Protein AF-A0A1A8MNE0-F1 (afdb_monomer_lite)

Radius of gyration: 27.0 Å; chains: 1; bounding box: 76×63×49 Å

Structure (mmCIF, N/CA/C/O backbone):
data_AF-A0A1A8MNE0-F1
#
_entry.id   AF-A0A1A8MNE0-F1
#
loop_
_atom_site.group_PDB
_atom_site.id
_atom_site.type_symbol
_atom_site.label_atom_id
_atom_site.label_alt_id
_atom_site.label_comp_id
_atom_site.label_asym_id
_atom_site.label_entity_id
_atom_site.label_seq_id
_atom_site.pdbx_PDB_ins_code
_atom_site.Cartn_x
_atom_site.Cartn_y
_atom_site.Cartn_z
_atom_site.occupancy
_atom_site.B_iso_or_equiv
_atom_site.auth_seq_id
_atom_site.auth_comp_id
_atom_site.auth_asym_id
_atom_site.auth_atom_id
_atom_site.pdbx_PDB_model_num
ATOM 1 N N . THR A 1 1 ? -49.171 -33.127 -24.185 1.00 39.59 1 THR A N 1
ATOM 2 C CA . THR A 1 1 ? -48.629 -34.492 -24.306 1.00 39.59 1 THR A CA 1
ATOM 3 C C . THR A 1 1 ? -47.242 -34.489 -23.716 1.00 39.59 1 THR A C 1
ATOM 5 O O . THR A 1 1 ? -46.374 -33.807 -24.239 1.00 39.59 1 THR A O 1
ATOM 8 N N . LEU A 1 2 ? -47.090 -35.124 -22.555 1.00 44.09 2 LEU A N 1
ATOM 9 C CA . LEU A 1 2 ? -45.805 -35.366 -21.904 1.00 44.09 2 LEU A CA 1
ATOM 10 C C . LEU A 1 2 ? -45.014 -36.360 -22.761 1.00 44.09 2 LEU A C 1
ATOM 12 O O . LEU A 1 2 ? -45.582 -37.375 -23.162 1.00 44.09 2 LEU A O 1
ATOM 16 N N . TYR A 1 3 ? -43.734 -36.094 -23.011 1.00 45.62 3 TYR A N 1
ATOM 17 C CA . TYR A 1 3 ? -42.797 -37.161 -23.336 1.00 45.62 3 TYR A CA 1
ATOM 18 C C . TYR A 1 3 ? -41.575 -37.046 -22.435 1.00 45.62 3 TYR A C 1
ATOM 20 O O . TYR A 1 3 ? -40.995 -35.975 -22.258 1.00 45.62 3 TYR A O 1
ATOM 28 N N . SER A 1 4 ? -41.287 -38.182 -21.826 1.00 47.94 4 SER A N 1
ATOM 29 C CA . SER A 1 4 ? -40.343 -38.442 -20.753 1.00 47.94 4 SER A CA 1
ATOM 30 C C . SER A 1 4 ? -39.243 -39.369 -21.283 1.00 47.94 4 SER A C 1
ATOM 32 O O . SER A 1 4 ? -39.465 -40.053 -22.281 1.00 47.94 4 SER A O 1
ATOM 34 N N . ALA A 1 5 ? -38.157 -39.477 -20.507 1.00 50.00 5 ALA A N 1
ATOM 35 C CA . ALA A 1 5 ? -37.084 -40.487 -20.558 1.00 50.00 5 ALA A CA 1
ATOM 36 C C . ALA A 1 5 ? -36.006 -40.283 -21.653 1.00 50.00 5 ALA A C 1
ATOM 38 O O . ALA A 1 5 ? -36.311 -39.849 -22.753 1.00 50.00 5 ALA A O 1
ATOM 39 N N . SER A 1 6 ? -34.716 -40.557 -21.431 1.00 54.81 6 SER A N 1
ATOM 40 C CA . SER A 1 6 ? -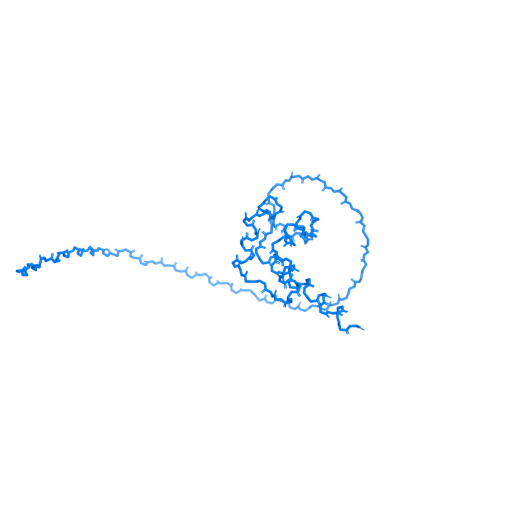34.052 -41.276 -20.335 1.00 54.81 6 SER A CA 1
ATOM 41 C C . SER A 1 6 ? -32.590 -40.823 -20.194 1.00 54.81 6 SER A C 1
ATOM 43 O O . SER A 1 6 ? -31.969 -40.399 -21.166 1.00 54.81 6 SER A O 1
ATOM 45 N N . LEU A 1 7 ? -32.070 -40.922 -18.970 1.00 50.41 7 LEU A N 1
ATOM 46 C CA . LEU A 1 7 ? -30.654 -40.824 -18.612 1.00 50.41 7 LEU A CA 1
ATOM 47 C C . LEU A 1 7 ? -29.977 -42.161 -18.926 1.00 50.41 7 LEU A C 1
ATOM 49 O O . LEU A 1 7 ? -30.499 -43.187 -18.497 1.00 50.41 7 LEU A O 1
ATOM 53 N N . ASP A 1 8 ? -28.807 -42.137 -19.566 1.00 54.38 8 ASP A N 1
ATOM 54 C CA . ASP A 1 8 ? -27.908 -43.288 -19.583 1.00 54.38 8 ASP A CA 1
ATOM 55 C C . ASP A 1 8 ? -26.532 -42.937 -19.015 1.00 54.38 8 ASP A C 1
ATOM 57 O O . ASP A 1 8 ? -25.887 -41.937 -19.333 1.00 54.38 8 ASP A O 1
ATOM 61 N N . ASN A 1 9 ? -26.179 -43.812 -18.088 1.00 54.97 9 ASN A N 1
ATOM 62 C CA . ASN A 1 9 ? -25.090 -43.851 -17.142 1.00 54.97 9 ASN A CA 1
ATOM 63 C C . ASN A 1 9 ? -23.858 -44.467 -17.817 1.00 54.97 9 ASN A C 1
ATOM 65 O O . ASN A 1 9 ? -23.944 -45.591 -18.307 1.00 54.97 9 ASN A O 1
ATOM 69 N N . MET A 1 10 ? -22.706 -43.790 -17.804 1.00 63.31 10 MET A N 1
ATOM 70 C CA . MET A 1 10 ? -21.429 -44.453 -18.086 1.00 63.31 10 MET A CA 1
ATOM 71 C C . MET A 1 10 ? -20.503 -44.318 -16.882 1.00 63.31 10 MET A C 1
ATOM 73 O O . MET A 1 10 ? -19.824 -43.315 -16.675 1.00 63.31 10 MET A O 1
ATOM 77 N N . GLU A 1 11 ? -20.543 -45.367 -16.071 1.00 45.28 11 GLU A N 1
ATOM 78 C CA . GLU A 1 11 ? -19.626 -45.671 -14.986 1.00 45.28 11 GLU A CA 1
ATOM 79 C C . GLU A 1 11 ? -18.254 -46.018 -15.585 1.00 45.28 11 GLU A C 1
ATOM 81 O O . GLU A 1 11 ? -18.124 -46.950 -16.377 1.00 45.28 11 GLU A O 1
ATOM 86 N N . GLY A 1 12 ? -17.225 -45.251 -15.230 1.00 44.25 12 GLY A N 1
ATOM 87 C CA . GLY A 1 12 ? -15.836 -45.525 -15.587 1.00 44.25 12 GLY A CA 1
ATOM 88 C C . GLY A 1 12 ? -15.024 -45.768 -14.326 1.00 44.25 12 GLY A C 1
ATOM 89 O O . GLY A 1 12 ? -14.330 -44.869 -13.858 1.00 44.25 12 GLY A O 1
ATOM 90 N N . THR A 1 13 ? -15.143 -46.966 -13.754 1.00 47.03 13 THR A N 1
ATOM 91 C CA . THR A 1 13 ? -14.259 -47.436 -12.683 1.00 47.03 13 THR A CA 1
ATOM 92 C C . THR A 1 13 ? -13.054 -48.130 -13.317 1.00 47.03 13 THR A C 1
ATOM 94 O O . THR A 1 13 ? -13.194 -48.933 -14.237 1.00 47.03 13 THR A O 1
ATOM 97 N N . SER A 1 14 ? -11.849 -47.814 -12.852 1.00 50.12 14 SER A N 1
ATOM 98 C CA . SER A 1 14 ? -10.656 -48.654 -12.999 1.00 50.12 14 SER A CA 1
ATOM 99 C C . SER A 1 14 ? -9.670 -48.232 -11.920 1.00 50.12 14 SER A C 1
ATOM 101 O O . SER A 1 14 ? -9.251 -47.079 -11.853 1.00 50.12 14 SER A O 1
ATOM 103 N N . ALA A 1 15 ? -9.389 -49.164 -11.020 1.00 46.44 15 ALA A N 1
ATOM 104 C CA . ALA A 1 15 ? -8.675 -48.957 -9.777 1.00 46.44 15 ALA A CA 1
ATOM 105 C C . ALA A 1 15 ? -7.154 -49.164 -9.903 1.00 46.44 15 ALA A C 1
ATOM 107 O O . ALA A 1 15 ? -6.688 -49.916 -10.749 1.00 46.44 15 ALA A O 1
ATOM 108 N N . SER A 1 16 ? -6.455 -48.577 -8.926 1.00 42.12 16 SER A N 1
ATOM 109 C CA . SER A 1 16 ? -5.317 -49.124 -8.168 1.00 42.12 16 SER A CA 1
ATOM 110 C C . SER A 1 16 ? -4.003 -49.460 -8.883 1.00 42.12 16 SER A C 1
ATOM 112 O O . SER A 1 16 ? -3.893 -50.476 -9.558 1.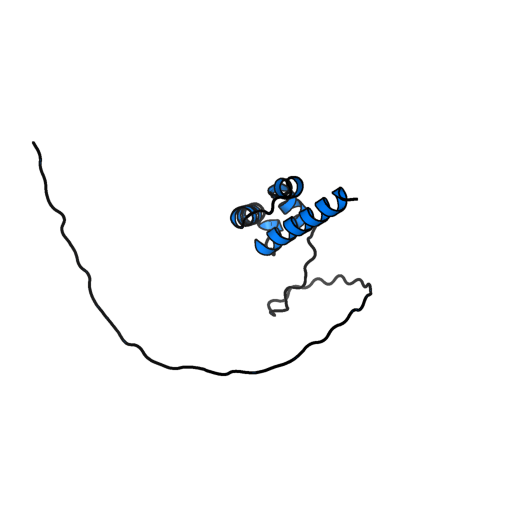00 42.12 16 SER A O 1
ATOM 114 N N . THR A 1 17 ? -2.948 -48.731 -8.504 1.00 55.31 17 THR A N 1
ATOM 115 C CA . THR A 1 17 ? -1.636 -49.329 -8.206 1.00 55.31 17 THR A CA 1
ATOM 116 C C . THR A 1 17 ? -0.988 -48.623 -7.007 1.00 55.31 17 THR A C 1
ATOM 118 O O . THR A 1 17 ? -0.549 -47.482 -7.108 1.00 55.31 17 THR A O 1
ATOM 121 N N . THR A 1 18 ? -0.983 -49.345 -5.883 1.00 52.97 18 THR A N 1
ATOM 122 C CA . THR A 1 18 ? 0.138 -49.574 -4.945 1.00 52.97 18 THR A CA 1
ATOM 123 C C . THR A 1 18 ? 0.844 -48.400 -4.247 1.00 52.97 18 THR A C 1
ATOM 125 O O . THR A 1 18 ? 1.593 -47.630 -4.842 1.00 52.97 18 THR A O 1
ATOM 128 N N . LEU A 1 19 ? 0.660 -48.404 -2.921 1.00 47.56 19 LEU A N 1
ATOM 129 C CA . LEU A 1 19 ? 1.535 -47.892 -1.863 1.00 47.56 19 LEU A CA 1
ATOM 130 C C . LEU A 1 19 ? 2.966 -48.440 -1.995 1.00 47.56 19 LEU A C 1
ATOM 132 O O . LEU A 1 19 ? 3.113 -49.600 -2.359 1.00 47.56 19 LEU A O 1
ATOM 136 N N . ASP A 1 20 ? 3.979 -47.639 -1.644 1.00 44.69 20 ASP A N 1
ATOM 137 C CA . ASP A 1 20 ? 4.930 -47.972 -0.569 1.00 44.69 20 ASP A CA 1
ATOM 138 C C . ASP A 1 20 ? 6.031 -46.902 -0.379 1.00 44.69 20 ASP A C 1
ATOM 140 O O . ASP A 1 20 ? 6.645 -46.417 -1.328 1.00 44.69 20 ASP A O 1
ATOM 144 N N . ASN A 1 21 ? 6.309 -46.637 0.903 1.00 58.41 21 ASN A N 1
ATOM 145 C CA . ASN A 1 21 ? 7.644 -46.586 1.514 1.00 58.41 21 ASN A CA 1
ATOM 146 C C . ASN A 1 21 ? 8.205 -45.271 2.117 1.00 58.41 21 ASN A C 1
ATOM 148 O O . ASN A 1 21 ? 8.608 -44.339 1.427 1.00 58.41 21 ASN A O 1
ATOM 152 N N . MET A 1 22 ? 8.330 -45.359 3.451 1.00 55.69 22 MET A N 1
ATOM 153 C CA . MET A 1 22 ? 9.331 -44.851 4.408 1.00 55.69 22 MET A CA 1
ATOM 154 C C . MET A 1 22 ? 9.662 -43.357 4.557 1.00 55.69 22 MET A C 1
ATOM 156 O O . MET A 1 22 ? 10.418 -42.755 3.805 1.00 55.69 22 MET A O 1
ATOM 160 N N . GLU A 1 23 ? 9.159 -42.830 5.678 1.00 47.75 23 GLU A N 1
ATOM 161 C CA . GLU A 1 23 ? 9.925 -42.412 6.866 1.00 47.75 23 GLU A CA 1
ATOM 162 C C . GLU A 1 23 ? 11.336 -41.828 6.666 1.00 47.75 23 GLU A C 1
ATOM 164 O O . GLU A 1 23 ? 12.295 -42.508 6.315 1.00 47.75 23 GLU A O 1
ATOM 169 N N . GLY A 1 24 ? 11.465 -40.561 7.062 1.00 40.97 24 GLY A N 1
ATOM 170 C CA . GLY A 1 24 ? 12.731 -39.907 7.363 1.00 40.97 24 GLY A CA 1
ATOM 171 C C . GLY A 1 24 ? 12.558 -39.017 8.586 1.00 40.97 24 GLY A C 1
ATOM 172 O O . GLY A 1 24 ? 12.405 -37.804 8.466 1.00 40.97 24 GLY A O 1
ATOM 173 N N . THR A 1 25 ? 12.539 -39.637 9.768 1.00 48.59 25 THR A N 1
ATOM 174 C CA . THR A 1 25 ? 12.770 -38.940 11.034 1.00 48.59 25 THR A CA 1
ATOM 175 C C . THR A 1 25 ? 14.206 -38.426 11.064 1.00 48.59 25 THR A C 1
ATOM 177 O O . THR A 1 25 ? 15.149 -39.151 10.757 1.00 48.59 25 THR A O 1
ATOM 180 N N . SER A 1 26 ? 14.388 -37.165 11.432 1.00 50.97 26 SER A N 1
ATOM 181 C CA . SER A 1 26 ? 15.627 -36.664 12.024 1.00 50.97 26 SER A CA 1
ATOM 182 C C . SER A 1 26 ? 15.282 -35.388 12.772 1.00 50.97 26 SER A C 1
ATOM 184 O O . SER A 1 26 ? 15.172 -34.304 12.202 1.00 50.97 26 SER A O 1
ATOM 186 N N . ALA A 1 27 ? 15.057 -35.552 14.071 1.00 47.34 27 ALA A N 1
ATOM 187 C CA . ALA A 1 27 ? 15.120 -34.471 15.033 1.00 47.34 27 ALA A CA 1
ATOM 188 C C . ALA A 1 27 ? 16.506 -33.808 14.981 1.00 47.34 27 ALA A C 1
ATOM 190 O O . ALA A 1 27 ? 17.518 -34.493 14.849 1.00 47.34 27 ALA A O 1
ATOM 191 N N . SER A 1 28 ? 16.566 -32.491 15.170 1.00 43.12 28 SER A N 1
ATOM 192 C CA . SER A 1 28 ? 17.726 -31.896 15.826 1.00 43.12 28 SER A CA 1
ATOM 193 C C . SER A 1 28 ? 17.318 -30.684 16.648 1.00 43.12 28 SER A C 1
ATOM 195 O O . SER A 1 28 ? 16.546 -29.820 16.238 1.00 43.12 28 SER A O 1
ATOM 197 N N . THR A 1 29 ? 17.826 -30.744 17.861 1.00 47.25 29 THR A N 1
ATOM 198 C CA . THR A 1 29 ? 17.637 -29.959 19.065 1.00 47.25 29 THR A CA 1
ATOM 199 C C . THR A 1 29 ? 18.252 -28.561 18.994 1.00 47.25 29 THR A C 1
ATOM 201 O O . THR A 1 29 ? 19.265 -28.358 18.333 1.00 47.25 29 THR A O 1
ATOM 204 N N . THR A 1 30 ? 17.690 -27.673 19.828 1.00 46.84 30 THR A N 1
ATOM 205 C CA . THR A 1 30 ? 18.378 -26.633 20.629 1.00 46.84 30 THR A CA 1
ATOM 206 C C . THR A 1 30 ? 19.092 -25.485 19.901 1.00 46.84 30 THR A C 1
ATOM 208 O O . THR A 1 30 ? 19.988 -25.706 19.098 1.00 46.84 30 THR A O 1
ATOM 211 N N . LEU A 1 31 ? 18.778 -24.239 20.278 1.00 42.41 31 LEU A N 1
ATOM 212 C CA . LEU A 1 31 ? 19.612 -23.416 21.179 1.00 42.41 31 LEU A CA 1
ATOM 213 C C . LEU A 1 31 ? 19.080 -21.961 21.235 1.00 42.41 31 LEU A C 1
ATOM 215 O O . LEU A 1 31 ? 19.028 -21.246 20.239 1.00 42.41 31 LEU A O 1
ATOM 219 N N . ASP A 1 32 ? 18.621 -21.604 22.432 1.00 39.72 32 ASP A N 1
ATOM 220 C CA . ASP A 1 32 ? 18.853 -20.383 23.220 1.00 39.72 32 ASP A CA 1
ATOM 221 C C . ASP A 1 32 ? 18.992 -18.979 22.580 1.00 39.72 32 ASP A C 1
ATOM 223 O O . ASP A 1 32 ? 19.929 -18.649 21.862 1.00 39.72 32 ASP A O 1
ATOM 227 N N . ASN A 1 33 ? 18.066 -18.106 22.998 1.00 59.62 33 ASN A N 1
ATOM 228 C CA . ASN A 1 33 ? 18.306 -16.887 23.790 1.00 59.62 33 ASN A CA 1
ATOM 229 C C . ASN A 1 33 ? 19.615 -16.082 23.581 1.00 59.62 33 ASN A C 1
ATOM 231 O O . ASN A 1 33 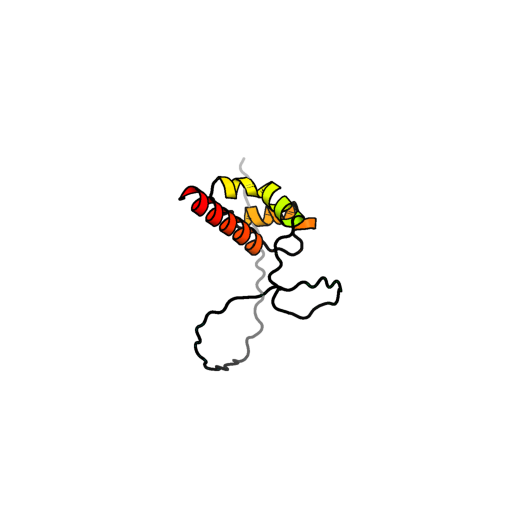? 20.654 -16.458 24.112 1.00 59.62 33 ASN A O 1
ATOM 235 N N . MET A 1 34 ? 19.511 -14.862 23.031 1.00 48.66 34 MET A N 1
ATOM 236 C CA . MET A 1 34 ? 20.056 -13.663 23.697 1.00 48.66 34 MET A CA 1
ATOM 237 C C . MET A 1 34 ? 19.464 -12.355 23.140 1.00 48.66 34 MET A C 1
ATOM 239 O O . MET A 1 34 ? 19.555 -12.044 21.956 1.00 48.66 34 MET A O 1
ATOM 243 N N . GLU A 1 35 ? 18.786 -11.649 24.042 1.00 38.62 35 GLU A N 1
ATOM 244 C CA . GLU A 1 35 ? 18.867 -10.219 24.364 1.00 38.62 35 GLU A CA 1
ATOM 245 C C . GLU A 1 35 ? 19.732 -9.282 23.493 1.00 38.62 35 GLU A C 1
ATOM 247 O O . GLU A 1 35 ? 20.836 -9.612 23.073 1.00 38.62 35 GLU A O 1
ATOM 252 N N . GLY A 1 36 ? 19.288 -8.023 23.406 1.00 33.41 36 GLY A N 1
ATOM 253 C CA . GLY A 1 36 ? 20.226 -6.902 23.482 1.00 33.41 36 GLY A CA 1
ATOM 254 C C . GLY A 1 36 ? 20.297 -5.997 22.259 1.00 33.41 36 GLY A C 1
ATOM 255 O O . GLY A 1 36 ? 20.983 -6.271 21.284 1.00 33.41 36 GLY A O 1
ATOM 256 N N . THR A 1 37 ? 19.611 -4.858 22.366 1.00 41.69 37 THR A N 1
ATOM 257 C CA . THR A 1 37 ? 20.190 -3.515 22.207 1.00 41.69 37 THR A CA 1
ATOM 258 C C . THR A 1 37 ? 21.507 -3.415 21.430 1.00 41.69 37 THR A C 1
ATOM 260 O O . THR A 1 37 ? 22.537 -3.873 21.910 1.00 41.69 37 THR A O 1
ATOM 263 N N . SER A 1 38 ? 21.527 -2.635 20.345 1.00 41.12 38 SER A N 1
ATOM 264 C CA . SER A 1 38 ? 22.380 -1.435 20.275 1.00 41.12 38 SER A CA 1
ATOM 265 C C . SER A 1 38 ? 22.232 -0.680 18.961 1.00 41.12 38 SER A C 1
ATOM 267 O O . SER A 1 38 ? 21.908 -1.215 17.905 1.00 41.12 38 SER A O 1
ATOM 269 N N . ALA A 1 39 ? 22.420 0.622 19.108 1.00 40.81 39 ALA A N 1
ATOM 270 C CA . ALA A 1 39 ? 22.222 1.682 18.149 1.00 40.81 39 ALA A CA 1
ATOM 271 C C . ALA A 1 39 ? 23.302 1.757 17.058 1.00 40.81 39 ALA A C 1
ATOM 273 O O . ALA A 1 39 ? 24.393 1.221 17.220 1.00 40.81 39 ALA A O 1
ATOM 274 N N . SER A 1 40 ? 23.023 2.632 16.078 1.00 40.62 40 SER A N 1
ATOM 275 C CA . SER A 1 40 ? 24.013 3.386 15.289 1.00 40.62 40 SER A CA 1
ATOM 276 C C . SER A 1 40 ? 24.795 2.543 14.262 1.00 40.62 40 SER A C 1
ATOM 278 O O . SER A 1 40 ? 25.138 1.402 14.494 1.00 40.62 40 SER A O 1
ATOM 280 N N . THR A 1 41 ? 25.107 2.974 13.048 1.00 42.69 41 THR A N 1
ATOM 281 C CA . THR A 1 41 ? 25.435 4.290 12.506 1.00 42.69 41 THR A CA 1
ATOM 282 C C . THR A 1 41 ? 25.172 4.262 10.990 1.00 42.69 41 THR A C 1
ATOM 284 O O . THR A 1 41 ? 25.072 3.207 10.367 1.00 42.69 41 THR A O 1
ATOM 287 N N . THR A 1 42 ? 25.024 5.455 10.419 1.00 47.22 42 THR A N 1
ATOM 288 C CA . THR A 1 42 ? 25.351 5.854 9.037 1.00 47.22 42 THR A CA 1
ATOM 289 C C . THR A 1 42 ? 26.240 4.896 8.235 1.00 47.22 42 THR A C 1
ATOM 291 O O . THR A 1 42 ? 27.214 4.391 8.777 1.00 47.22 42 THR A O 1
ATOM 294 N N . LEU A 1 43 ? 25.982 4.767 6.924 1.00 44.75 43 LEU A N 1
ATOM 295 C CA . LEU A 1 43 ? 26.936 5.107 5.851 1.00 44.75 43 LEU A CA 1
ATOM 296 C C . LEU A 1 43 ? 26.361 4.795 4.452 1.00 44.75 43 LEU A C 1
ATOM 298 O O . LEU A 1 43 ? 25.810 3.726 4.190 1.00 44.75 43 LEU A O 1
ATOM 302 N N . ASP A 1 44 ? 26.522 5.777 3.568 1.00 46.06 44 ASP A N 1
ATOM 303 C CA . ASP A 1 44 ? 26.412 5.731 2.112 1.00 46.06 44 ASP A CA 1
ATOM 304 C C . ASP A 1 44 ? 27.032 4.480 1.473 1.00 46.06 44 ASP A C 1
ATOM 306 O O . ASP A 1 44 ? 28.193 4.161 1.735 1.00 46.06 44 ASP A O 1
ATOM 310 N N . ARG A 1 45 ? 26.317 3.859 0.520 1.00 45.94 45 ARG A N 1
ATOM 311 C CA . ARG A 1 45 ? 26.942 3.292 -0.689 1.00 45.94 45 ARG A CA 1
ATOM 312 C C . ARG A 1 45 ? 25.914 2.992 -1.778 1.00 45.94 45 ARG A C 1
ATOM 314 O O . ARG A 1 45 ? 25.103 2.077 -1.666 1.00 45.94 45 ARG A O 1
ATOM 321 N N . LYS A 1 46 ? 26.007 3.730 -2.881 1.00 60.59 46 LYS A N 1
ATOM 322 C CA . LYS A 1 46 ? 25.416 3.376 -4.174 1.00 60.59 46 LYS A CA 1
ATOM 323 C C . LYS A 1 46 ? 26.211 2.200 -4.752 1.00 60.59 46 LYS A C 1
ATOM 325 O O . LYS A 1 46 ? 27.408 2.343 -4.976 1.00 60.59 46 LYS A O 1
ATOM 330 N N . ASN A 1 47 ? 25.576 1.052 -4.987 1.00 48.41 47 ASN A N 1
ATOM 331 C CA . ASN A 1 47 ? 26.150 0.011 -5.841 1.00 48.41 47 ASN A CA 1
ATOM 332 C C . ASN A 1 47 ? 25.064 -0.630 -6.711 1.00 48.41 47 ASN A C 1
ATOM 334 O O . ASN A 1 47 ? 24.131 -1.257 -6.213 1.00 48.41 47 ASN A O 1
ATOM 338 N N . ILE A 1 48 ? 25.203 -0.423 -8.017 1.00 61.28 48 ILE A N 1
ATOM 339 C CA . ILE A 1 48 ? 24.459 -1.075 -9.090 1.00 61.28 48 ILE A CA 1
ATOM 340 C C . ILE A 1 48 ? 25.268 -2.310 -9.482 1.00 61.28 48 ILE A C 1
ATOM 342 O O . ILE A 1 48 ? 26.432 -2.170 -9.842 1.00 61.28 48 ILE A O 1
ATOM 346 N N . SER A 1 49 ? 24.674 -3.502 -9.467 1.00 43.19 49 SER A N 1
ATOM 347 C CA . SER A 1 49 ? 25.025 -4.567 -10.422 1.00 43.19 49 SER A CA 1
ATOM 348 C C . SER A 1 49 ? 24.084 -5.766 -10.305 1.00 43.19 49 SER A C 1
ATOM 350 O O . SER A 1 49 ? 23.860 -6.327 -9.234 1.00 43.19 49 SER A O 1
ATOM 352 N N . ASN A 1 50 ? 23.539 -6.148 -11.458 1.00 49.22 50 ASN A N 1
ATOM 353 C CA . ASN A 1 50 ? 22.773 -7.364 -11.689 1.00 49.22 50 ASN A CA 1
ATOM 354 C C . ASN A 1 50 ? 23.691 -8.593 -11.612 1.00 49.22 50 ASN A C 1
ATOM 356 O O . ASN A 1 50 ? 24.619 -8.694 -12.406 1.00 49.22 50 ASN A O 1
ATOM 360 N N . THR A 1 51 ? 23.384 -9.548 -10.731 1.00 38.53 51 THR A N 1
ATOM 361 C CA . THR A 1 51 ? 23.756 -10.974 -10.842 1.00 38.53 51 THR A CA 1
ATOM 362 C C . THR A 1 51 ? 22.707 -11.812 -10.089 1.00 38.53 51 THR A C 1
ATOM 364 O O . THR A 1 51 ? 22.352 -11.505 -8.953 1.00 38.53 51 THR A O 1
ATOM 367 N N . ALA A 1 52 ? 22.143 -12.835 -10.733 1.00 46.38 52 ALA A N 1
ATOM 368 C CA . ALA A 1 52 ? 21.154 -13.760 -10.155 1.00 46.38 52 ALA A CA 1
ATOM 369 C C . ALA A 1 52 ? 21.831 -15.043 -9.616 1.00 46.38 52 ALA A C 1
ATOM 371 O O . ALA A 1 52 ? 22.983 -15.299 -9.955 1.00 46.38 52 ALA A O 1
ATOM 372 N N . PRO A 1 53 ? 21.125 -15.938 -8.894 1.00 49.59 53 PRO A N 1
ATOM 373 C CA . PRO A 1 53 ? 20.224 -15.707 -7.776 1.00 49.59 53 PRO A CA 1
ATOM 374 C C . PRO A 1 53 ? 20.760 -16.472 -6.550 1.00 49.59 53 PRO A C 1
ATOM 376 O O . PRO A 1 53 ? 20.610 -17.686 -6.433 1.00 49.59 53 PRO A O 1
ATOM 379 N N . ARG A 1 54 ? 21.364 -15.777 -5.586 1.00 41.94 54 ARG A N 1
ATOM 380 C CA . ARG A 1 54 ? 21.505 -16.341 -4.236 1.00 41.94 54 ARG A CA 1
ATOM 381 C C . ARG A 1 54 ? 20.236 -15.989 -3.473 1.00 41.94 54 ARG A C 1
ATOM 383 O O . ARG A 1 54 ? 19.811 -14.836 -3.524 1.00 41.94 54 ARG A O 1
ATOM 390 N N . LYS A 1 55 ? 19.636 -16.953 -2.761 1.00 54.03 55 LYS A N 1
ATOM 391 C CA . LYS A 1 55 ? 18.593 -16.705 -1.748 1.00 54.03 55 LYS A CA 1
ATOM 392 C C . LYS A 1 55 ? 19.204 -15.936 -0.565 1.00 54.03 55 LYS A C 1
ATOM 394 O O . LYS A 1 55 ? 19.282 -16.431 0.550 1.00 54.03 55 LYS A O 1
ATOM 399 N N . ALA A 1 56 ? 19.714 -14.741 -0.837 1.00 48.03 56 ALA A N 1
ATOM 400 C CA . ALA A 1 56 ? 20.0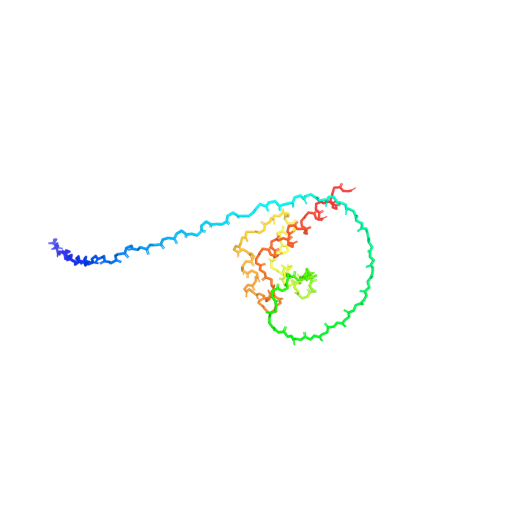66 -13.755 0.155 1.00 48.03 56 ALA A CA 1
ATOM 401 C C . ALA A 1 56 ? 18.738 -13.255 0.713 1.00 48.03 56 ALA A C 1
ATOM 403 O O . ALA A 1 56 ? 17.880 -12.814 -0.059 1.00 48.03 56 ALA A O 1
ATOM 404 N N . GLY A 1 57 ? 18.540 -13.409 2.025 1.00 52.47 57 GLY A N 1
ATOM 405 C CA . GLY A 1 57 ? 17.349 -12.928 2.719 1.00 52.47 57 GLY A CA 1
ATOM 406 C C . GLY A 1 57 ? 17.001 -11.545 2.190 1.00 52.47 57 GLY A C 1
ATOM 407 O O . GL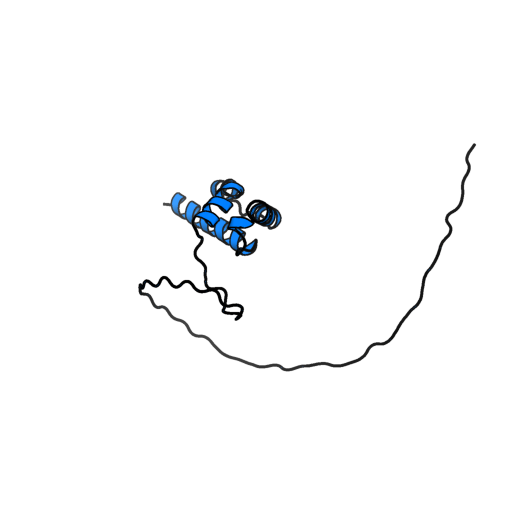Y A 1 57 ? 17.871 -10.675 2.165 1.00 52.47 57 GLY A O 1
ATOM 408 N N . LYS A 1 58 ? 15.784 -11.408 1.646 1.00 59.97 58 LYS A N 1
ATOM 409 C CA . LYS A 1 58 ? 15.356 -10.242 0.870 1.00 59.97 58 LYS A CA 1
ATOM 410 C C . LYS A 1 58 ? 15.731 -8.999 1.661 1.00 59.97 58 LYS A C 1
ATOM 412 O O . LYS A 1 58 ? 15.110 -8.724 2.690 1.00 59.97 58 LYS A O 1
ATOM 417 N N . ALA A 1 59 ? 16.794 -8.315 1.222 1.00 57.75 59 ALA A N 1
ATOM 418 C CA . ALA A 1 59 ? 17.249 -7.091 1.858 1.00 57.75 59 ALA A CA 1
ATOM 419 C C . ALA A 1 59 ? 16.006 -6.226 2.040 1.00 57.75 59 ALA A C 1
ATOM 421 O O . ALA A 1 59 ? 15.165 -6.179 1.139 1.00 57.75 59 ALA A O 1
ATOM 422 N N . ARG A 1 60 ? 15.819 -5.642 3.228 1.00 62.56 60 ARG A N 1
ATOM 423 C CA . ARG A 1 60 ? 14.633 -4.835 3.539 1.00 62.56 60 ARG A CA 1
ATOM 424 C C . ARG A 1 60 ? 14.645 -3.619 2.610 1.00 62.56 60 ARG A C 1
ATOM 426 O O . ARG A 1 60 ? 15.166 -2.566 2.961 1.00 62.56 60 ARG A O 1
ATOM 433 N N . CYS A 1 61 ? 14.120 -3.786 1.397 1.00 71.00 61 CYS A N 1
ATOM 434 C CA . CYS A 1 61 ? 14.067 -2.749 0.388 1.00 71.00 61 CYS A CA 1
ATOM 435 C C . CYS A 1 61 ? 13.114 -1.686 0.913 1.00 71.00 61 CYS A C 1
ATOM 437 O O . CYS A 1 61 ? 11.910 -1.935 1.074 1.00 71.00 61 CYS A O 1
ATOM 439 N N . LYS A 1 62 ? 13.674 -0.511 1.211 1.00 87.69 62 LYS A N 1
ATOM 440 C CA . LYS A 1 62 ? 12.900 0.700 1.477 1.00 87.69 62 LYS A CA 1
ATOM 441 C C . LYS A 1 62 ? 11.926 0.901 0.315 1.00 87.69 62 LYS A C 1
ATOM 443 O O . LYS A 1 62 ? 12.257 0.575 -0.822 1.00 87.69 62 LYS A O 1
ATOM 448 N N . TRP A 1 63 ? 10.713 1.340 0.624 1.00 93.12 63 TRP A N 1
ATOM 449 C CA . TRP A 1 63 ? 9.732 1.683 -0.400 1.00 93.12 63 TRP A CA 1
ATOM 450 C C . TRP A 1 63 ? 10.278 2.848 -1.224 1.00 93.12 63 TRP A C 1
ATOM 452 O O . TRP A 1 63 ? 10.692 3.858 -0.655 1.00 93.12 63 TRP A O 1
ATOM 462 N N . THR A 1 64 ? 10.354 2.663 -2.536 1.00 94.50 64 THR A N 1
ATOM 463 C CA . THR A 1 64 ? 10.731 3.720 -3.482 1.00 94.50 64 THR A CA 1
ATOM 464 C C . THR A 1 64 ? 9.556 4.670 -3.701 1.00 94.50 64 THR A C 1
ATOM 466 O O . THR A 1 64 ? 8.414 4.312 -3.417 1.00 94.50 64 THR A O 1
ATOM 469 N N . ASP A 1 65 ? 9.824 5.880 -4.194 1.00 94.62 65 ASP A N 1
ATOM 470 C CA . ASP A 1 65 ? 8.769 6.870 -4.453 1.00 94.62 65 ASP A CA 1
ATOM 471 C C . ASP A 1 65 ? 7.723 6.343 -5.449 1.00 94.62 65 ASP A C 1
ATOM 473 O O . ASP A 1 65 ? 6.526 6.414 -5.179 1.00 94.62 65 ASP A O 1
ATOM 477 N N . ASP A 1 66 ? 8.174 5.687 -6.524 1.00 95.06 66 ASP A N 1
ATOM 478 C CA . ASP A 1 66 ? 7.294 5.055 -7.513 1.00 95.06 66 ASP A CA 1
ATOM 479 C C . ASP A 1 66 ? 6.377 3.997 -6.881 1.00 95.06 66 ASP A C 1
ATOM 481 O O . ASP A 1 66 ? 5.175 3.969 -7.153 1.00 95.06 66 ASP A O 1
ATOM 485 N N . GLU A 1 67 ? 6.917 3.148 -5.997 1.00 95.19 67 GLU A N 1
ATOM 486 C CA . GLU A 1 67 ? 6.129 2.143 -5.275 1.00 95.19 67 GLU A CA 1
ATOM 487 C C . GLU A 1 67 ? 5.118 2.796 -4.319 1.00 95.19 67 GLU A C 1
ATOM 489 O O . GLU A 1 67 ? 3.970 2.356 -4.243 1.00 95.19 67 GLU A O 1
ATOM 494 N N . VAL A 1 68 ? 5.524 3.843 -3.589 1.00 95.88 68 VAL A N 1
ATOM 495 C CA . VAL A 1 68 ? 4.634 4.586 -2.682 1.00 95.88 68 VAL A CA 1
ATOM 496 C C . VAL A 1 68 ? 3.490 5.210 -3.467 1.00 95.88 68 VAL A C 1
ATOM 498 O O . VAL A 1 68 ? 2.330 5.007 -3.115 1.00 95.88 68 VAL A O 1
ATOM 501 N N . LYS A 1 69 ? 3.801 5.908 -4.560 1.00 96.62 69 LYS A N 1
ATOM 502 C CA . LYS A 1 69 ? 2.809 6.561 -5.409 1.00 96.62 69 LYS A CA 1
ATOM 503 C C . LYS A 1 69 ? 1.831 5.551 -6.002 1.00 96.62 69 LYS A C 1
ATOM 505 O O . LYS A 1 69 ? 0.630 5.801 -5.989 1.00 96.62 69 LYS A O 1
ATOM 510 N N . ALA A 1 70 ? 2.315 4.399 -6.468 1.00 96.38 70 ALA A N 1
ATOM 511 C CA . ALA A 1 70 ? 1.469 3.326 -6.990 1.00 96.38 70 ALA A CA 1
ATOM 512 C C . ALA A 1 70 ? 0.473 2.789 -5.945 1.00 96.38 70 ALA A C 1
ATOM 514 O O . ALA A 1 70 ? -0.717 2.637 -6.242 1.00 96.38 70 ALA A O 1
ATOM 515 N N . VAL A 1 71 ? 0.936 2.549 -4.713 1.00 95.88 71 VAL A N 1
ATOM 516 C CA . VAL A 1 71 ? 0.069 2.085 -3.618 1.00 95.88 71 VAL A CA 1
ATOM 517 C C . VAL A 1 71 ? -0.901 3.174 -3.178 1.00 95.88 71 VAL A C 1
ATOM 519 O O . VAL A 1 71 ? -2.083 2.893 -3.000 1.00 95.88 71 VAL A O 1
ATOM 522 N N . GLU A 1 72 ? -0.443 4.415 -3.022 1.00 94.94 72 GLU A N 1
ATOM 523 C CA . GLU A 1 72 ? -1.300 5.527 -2.605 1.00 94.94 72 GLU A CA 1
ATOM 524 C C . GLU A 1 72 ? -2.358 5.861 -3.680 1.00 94.94 72 GLU A C 1
ATOM 526 O O . GLU A 1 72 ? -3.487 6.190 -3.329 1.00 94.94 72 GLU A O 1
ATOM 531 N N . ARG A 1 73 ? -2.093 5.657 -4.979 1.00 95.12 73 ARG A N 1
ATOM 532 C CA . ARG A 1 73 ? -3.128 5.796 -6.027 1.00 95.12 73 ARG A CA 1
ATOM 533 C C . ARG A 1 73 ? -4.352 4.897 -5.803 1.00 95.12 73 ARG A C 1
ATOM 535 O O . ARG A 1 73 ? -5.468 5.333 -6.062 1.00 95.12 73 ARG A O 1
ATOM 542 N N . HIS A 1 74 ? -4.148 3.668 -5.327 1.00 94.50 74 HIS A N 1
ATOM 543 C CA . HIS A 1 74 ? -5.210 2.657 -5.220 1.00 94.50 74 HIS A CA 1
ATOM 544 C C . HIS A 1 74 ? -5.746 2.487 -3.799 1.00 94.50 74 HIS A C 1
ATOM 546 O O . HIS A 1 74 ? -6.938 2.287 -3.591 1.00 94.50 74 HIS A O 1
ATOM 552 N N . LEU A 1 75 ? -4.860 2.541 -2.805 1.00 95.56 75 LEU A N 1
ATOM 553 C CA . LEU A 1 75 ? -5.146 2.097 -1.443 1.00 95.56 75 LEU A CA 1
ATOM 554 C C . LEU A 1 75 ? -5.029 3.222 -0.406 1.00 95.56 75 LEU A C 1
ATOM 556 O O . LEU A 1 75 ? -5.159 2.966 0.791 1.00 95.56 75 LEU A O 1
ATOM 560 N N . LEU A 1 76 ? -4.841 4.480 -0.824 1.00 95.50 76 LEU A N 1
ATOM 561 C CA . LEU A 1 76 ? -4.814 5.617 0.105 1.00 95.50 76 LEU A CA 1
ATOM 562 C C . LEU A 1 76 ? -6.104 5.734 0.923 1.00 95.50 76 LEU A C 1
ATOM 564 O O . LEU A 1 76 ? -6.033 6.050 2.110 1.00 95.50 76 LEU A O 1
ATOM 568 N N . HIS A 1 77 ? -7.259 5.402 0.336 1.00 96.62 77 HIS A N 1
ATOM 569 C CA . HIS A 1 77 ? -8.534 5.461 1.053 1.00 96.62 77 HIS A CA 1
ATOM 570 C C . HIS A 1 77 ? -8.531 4.569 2.309 1.00 96.62 77 HIS A C 1
ATOM 572 O O . HIS A 1 77 ? -9.130 4.936 3.318 1.00 96.62 77 HIS A O 1
ATOM 578 N N . PHE A 1 78 ? -7.857 3.411 2.266 1.00 96.44 78 PHE A N 1
ATOM 579 C CA . PHE A 1 78 ? -7.740 2.486 3.397 1.00 96.44 78 PHE A CA 1
ATOM 580 C C . PHE A 1 78 ? -6.919 3.101 4.535 1.00 96.44 78 PHE A C 1
ATOM 582 O O . PHE A 1 78 ? -7.243 2.935 5.712 1.00 96.44 78 PHE A O 1
ATOM 589 N N . ILE A 1 79 ? -5.880 3.868 4.189 1.00 95.38 79 ILE A N 1
ATOM 590 C CA . ILE A 1 79 ? -5.048 4.586 5.157 1.00 95.38 79 ILE A CA 1
ATOM 591 C C . ILE A 1 79 ? -5.872 5.670 5.851 1.00 95.38 79 ILE A C 1
ATOM 593 O O . ILE A 1 79 ? -5.902 5.719 7.081 1.00 95.38 79 ILE A O 1
ATOM 597 N N . THR A 1 80 ? -6.562 6.514 5.080 1.00 95.69 80 THR A N 1
ATOM 598 C CA . THR A 1 80 ? -7.358 7.625 5.624 1.00 95.69 80 THR A CA 1
ATOM 599 C C . THR A 1 80 ? -8.565 7.133 6.415 1.00 95.69 80 THR A C 1
ATOM 601 O O . THR A 1 80 ? -8.898 7.717 7.440 1.00 95.69 80 THR A O 1
ATOM 604 N N . SER A 1 81 ? -9.184 6.021 6.003 1.00 95.56 81 SER A N 1
ATOM 605 C CA . SER A 1 81 ? -10.277 5.383 6.745 1.00 95.56 81 SER A CA 1
ATOM 606 C C . SER A 1 81 ? -9.795 4.486 7.893 1.00 95.56 81 SER A C 1
ATOM 608 O O . SER A 1 81 ? -10.614 3.828 8.530 1.00 95.56 81 SER A O 1
ATOM 610 N N . CYS A 1 82 ? -8.480 4.396 8.131 1.00 94.31 82 CYS A N 1
ATOM 611 C CA . CYS A 1 82 ? -7.864 3.522 9.134 1.00 94.31 82 CYS A CA 1
ATOM 612 C C . CYS A 1 82 ? -8.289 2.040 9.046 1.00 94.31 82 CYS A C 1
ATOM 614 O O . CYS A 1 82 ? -8.320 1.342 10.062 1.00 94.31 82 CYS A O 1
ATOM 616 N N . LYS A 1 83 ? -8.593 1.542 7.841 1.00 95.62 83 LYS A N 1
ATOM 617 C CA . LYS A 1 83 ? -8.993 0.150 7.586 1.00 95.62 83 LYS A CA 1
ATOM 618 C C . LYS A 1 83 ? -7.865 -0.584 6.870 1.00 95.62 83 LYS A C 1
ATOM 620 O O . LYS A 1 83 ? -7.331 -0.082 5.894 1.00 95.62 83 LYS A O 1
ATOM 625 N N . VAL A 1 84 ? -7.510 -1.784 7.319 1.00 94.00 84 VAL A N 1
ATOM 626 C CA . VAL A 1 84 ? -6.514 -2.608 6.613 1.00 94.00 84 VAL A CA 1
ATOM 627 C C . VAL A 1 84 ? -7.188 -3.295 5.415 1.00 94.00 84 VAL A C 1
ATOM 629 O O . VAL A 1 84 ? -8.278 -3.841 5.594 1.00 94.00 84 VAL A O 1
ATOM 632 N N . PRO A 1 85 ? -6.584 -3.274 4.215 1.00 95.38 85 PRO A N 1
ATOM 633 C CA . PRO A 1 85 ? -7.119 -3.975 3.054 1.00 95.38 85 PRO A CA 1
ATOM 634 C C . PRO A 1 85 ? -6.965 -5.492 3.179 1.00 95.38 85 PRO A C 1
ATOM 636 O O . PRO A 1 85 ? -5.989 -5.998 3.745 1.00 95.38 85 PRO A O 1
ATOM 639 N N . ASP A 1 86 ? -7.913 -6.207 2.582 1.00 96.12 86 ASP A N 1
ATOM 640 C CA . ASP A 1 86 ? -7.846 -7.656 2.421 1.00 96.12 86 ASP A CA 1
ATOM 641 C C . ASP A 1 86 ? -6.916 -8.048 1.267 1.00 96.12 86 ASP A C 1
ATOM 643 O O . ASP A 1 86 ? -6.518 -7.224 0.439 1.00 96.12 86 ASP A O 1
ATOM 647 N N . LYS A 1 87 ? -6.603 -9.346 1.174 1.00 96.56 87 LYS A N 1
ATOM 648 C CA . LYS A 1 87 ? -5.726 -9.894 0.129 1.00 96.56 87 LYS A CA 1
ATOM 649 C C . LYS A 1 87 ? -6.150 -9.471 -1.283 1.00 96.56 87 LYS A C 1
ATOM 651 O O . LYS A 1 87 ? -5.296 -9.067 -2.062 1.00 96.56 87 LYS A O 1
ATOM 656 N N . LYS A 1 88 ? -7.452 -9.521 -1.590 1.00 97.25 88 LYS A N 1
ATOM 657 C CA . LYS A 1 88 ? -7.993 -9.181 -2.918 1.00 97.25 88 LYS A CA 1
ATOM 658 C C . LYS A 1 88 ? -7.689 -7.740 -3.345 1.00 97.25 88 LYS A C 1
ATOM 660 O O . LYS A 1 88 ? -7.333 -7.507 -4.492 1.00 97.25 88 LYS A O 1
ATOM 665 N N . GLU A 1 89 ? -7.768 -6.791 -2.416 1.00 96.88 89 GLU A N 1
ATOM 666 C CA . GLU A 1 89 ? -7.540 -5.370 -2.693 1.00 96.88 89 GLU A CA 1
ATOM 667 C C . GLU A 1 89 ? -6.043 -5.119 -2.924 1.00 96.88 89 GLU A C 1
ATOM 669 O O . GLU A 1 89 ? -5.651 -4.400 -3.842 1.00 96.88 89 GLU A O 1
ATOM 674 N N . CYS A 1 90 ? -5.192 -5.783 -2.132 1.00 96.44 90 CYS A N 1
ATOM 675 C CA . CYS A 1 90 ? -3.744 -5.766 -2.323 1.00 96.44 90 CYS A CA 1
ATOM 676 C C . CYS A 1 90 ? -3.335 -6.384 -3.670 1.00 96.44 90 CYS A C 1
ATOM 678 O O . CYS A 1 90 ? -2.512 -5.801 -4.373 1.00 96.44 90 CYS A O 1
ATOM 680 N N . ASP A 1 91 ? -3.910 -7.530 -4.044 1.00 96.25 91 ASP A N 1
ATOM 681 C CA . ASP A 1 91 ? -3.642 -8.181 -5.332 1.00 96.25 91 ASP A CA 1
ATOM 682 C C . ASP A 1 91 ? -4.105 -7.305 -6.504 1.00 96.25 91 ASP A C 1
ATOM 684 O O . ASP A 1 91 ? -3.350 -7.120 -7.458 1.00 96.25 91 ASP A O 1
ATOM 688 N N . SER A 1 92 ? -5.296 -6.702 -6.412 1.00 96.75 92 SER A N 1
ATOM 689 C CA . SER A 1 92 ? -5.806 -5.782 -7.435 1.00 96.75 92 SER A CA 1
ATOM 690 C C . SER A 1 92 ? -4.887 -4.572 -7.626 1.00 96.75 92 SER A C 1
ATOM 692 O O . SER A 1 92 ? -4.653 -4.154 -8.758 1.00 96.75 92 SER A O 1
ATOM 694 N N . CYS A 1 93 ? -4.329 -4.023 -6.542 1.00 96.31 93 CYS A N 1
ATOM 695 C CA . CYS A 1 93 ? -3.356 -2.932 -6.610 1.00 96.31 93 CYS A CA 1
ATOM 696 C C . CYS A 1 93 ? -2.050 -3.366 -7.293 1.00 96.31 93 CYS A C 1
ATOM 698 O O . CYS A 1 93 ? -1.533 -2.648 -8.146 1.00 96.31 93 CYS A O 1
ATOM 700 N N . ILE A 1 94 ? -1.536 -4.557 -6.968 1.00 95.62 94 ILE A N 1
ATOM 701 C CA . ILE A 1 94 ? -0.322 -5.093 -7.600 1.00 95.62 94 ILE A CA 1
ATOM 702 C C . ILE A 1 94 ? -0.546 -5.329 -9.095 1.00 95.62 94 ILE A C 1
ATOM 704 O O . ILE A 1 94 ? 0.328 -4.999 -9.890 1.00 95.62 94 ILE A O 1
ATOM 708 N N . GLN A 1 95 ? -1.709 -5.857 -9.486 1.00 94.88 95 GLN A N 1
ATOM 709 C CA . GLN A 1 95 ? -2.055 -6.093 -10.890 1.00 94.88 95 GLN A CA 1
ATOM 710 C C . GLN A 1 95 ? -2.231 -4.798 -11.690 1.00 94.88 95 GLN A C 1
ATOM 712 O O . GLN A 1 95 ? -1.801 -4.734 -12.841 1.00 94.88 95 GLN A O 1
ATOM 717 N N . ALA A 1 96 ? -2.819 -3.762 -11.092 1.00 95.25 96 ALA A N 1
ATOM 718 C CA . ALA A 1 96 ? -2.953 -2.459 -11.738 1.00 95.25 96 ALA A CA 1
ATOM 719 C C . ALA A 1 96 ? -1.594 -1.762 -11.943 1.00 95.25 96 ALA A C 1
ATOM 721 O O . ALA A 1 96 ? -1.416 -1.015 -12.901 1.00 95.25 96 ALA A O 1
ATOM 722 N N . GLU A 1 97 ? -0.620 -2.023 -11.064 1.00 92.62 97 GLU A N 1
ATOM 723 C CA . GLU A 1 97 ? 0.663 -1.311 -11.002 1.00 92.62 97 GLU A CA 1
ATOM 724 C C . GLU A 1 97 ? 1.868 -2.259 -11.071 1.00 92.62 97 GLU A C 1
ATOM 726 O O . GLU A 1 97 ? 2.876 -2.081 -10.377 1.00 92.62 97 GLU A O 1
ATOM 731 N N . LEU A 1 98 ? 1.789 -3.275 -11.937 1.00 90.75 98 LEU A N 1
ATOM 732 C CA . LEU A 1 98 ? 2.823 -4.312 -12.067 1.00 90.75 98 LEU A CA 1
ATOM 733 C C . LEU A 1 98 ? 4.214 -3.733 -12.349 1.00 90.75 98 LEU A C 1
ATOM 735 O O . LEU A 1 98 ? 5.214 -4.269 -11.874 1.00 90.75 98 LEU A O 1
ATOM 739 N N . ALA A 1 99 ? 4.290 -2.625 -13.092 1.00 91.50 99 ALA A N 1
ATOM 740 C CA . ALA A 1 99 ? 5.554 -1.976 -13.427 1.00 91.50 99 ALA A CA 1
ATOM 741 C C . ALA A 1 99 ? 6.298 -1.459 -12.181 1.00 91.50 99 ALA A C 1
ATOM 743 O O . ALA A 1 99 ? 7.509 -1.662 -12.061 1.00 91.50 99 ALA A O 1
ATOM 744 N N . ALA A 1 100 ? 5.571 -0.837 -11.247 1.00 93.69 100 ALA A N 1
ATOM 745 C CA . ALA A 1 100 ? 6.128 -0.276 -10.018 1.00 93.69 100 ALA A CA 1
ATOM 746 C C . ALA A 1 100 ? 6.276 -1.339 -8.917 1.00 93.69 100 ALA A C 1
ATOM 748 O O . ALA A 1 100 ? 7.280 -1.363 -8.208 1.00 93.69 100 ALA A O 1
ATOM 749 N N . LEU A 1 101 ? 5.311 -2.258 -8.797 1.00 92.50 101 LEU A N 1
ATOM 750 C CA . LEU A 1 101 ? 5.218 -3.219 -7.691 1.00 92.50 101 LEU A CA 1
ATOM 751 C C . LEU A 1 101 ? 5.766 -4.620 -8.009 1.00 92.50 101 LEU A C 1
ATOM 753 O O . LEU A 1 101 ? 5.596 -5.529 -7.202 1.00 92.50 101 LEU A O 1
ATOM 757 N N . LYS A 1 102 ? 6.501 -4.809 -9.114 1.00 88.69 102 LYS A N 1
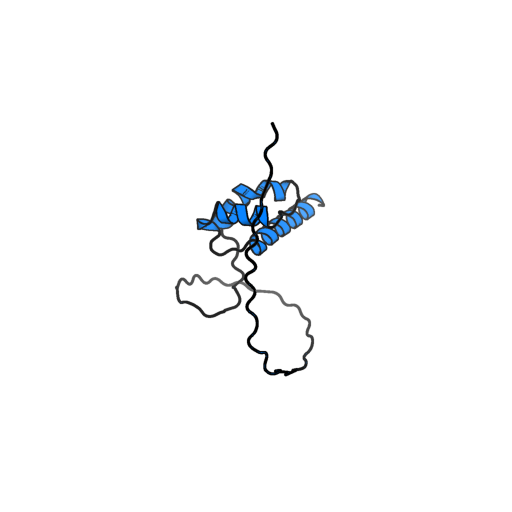ATOM 758 C CA . LYS A 1 102 ? 7.080 -6.108 -9.535 1.00 88.69 102 LYS A CA 1
ATOM 759 C C . LYS A 1 102 ? 7.872 -6.869 -8.462 1.00 88.69 102 LYS A C 1
ATOM 761 O O . LYS A 1 102 ? 8.022 -8.084 -8.541 1.00 88.69 102 LYS A O 1
ATOM 766 N N . GLY A 1 103 ? 8.437 -6.160 -7.484 1.00 88.44 103 GLY A N 1
ATOM 767 C CA . GLY A 1 103 ? 9.227 -6.736 -6.394 1.00 88.44 103 GLY A CA 1
ATOM 768 C C . GLY A 1 103 ? 8.454 -6.953 -5.092 1.00 88.44 103 GLY A C 1
ATOM 769 O O . GLY A 1 103 ? 9.049 -7.425 -4.117 1.00 88.44 103 GLY A O 1
ATOM 770 N N . ARG A 1 104 ? 7.168 -6.596 -5.034 1.00 92.75 104 ARG A N 1
ATOM 771 C CA . ARG A 1 104 ? 6.342 -6.616 -3.823 1.00 92.75 104 ARG A CA 1
ATOM 772 C C . ARG A 1 104 ? 5.263 -7.682 -3.937 1.00 92.75 104 ARG A C 1
ATOM 774 O O . ARG A 1 104 ? 4.673 -7.886 -4.988 1.00 92.75 104 ARG A O 1
ATOM 781 N N . ASP A 1 105 ? 5.021 -8.362 -2.829 1.00 94.56 105 ASP A N 1
ATOM 782 C CA . ASP A 1 105 ? 3.889 -9.256 -2.651 1.00 94.56 105 ASP A CA 1
ATOM 783 C C . ASP A 1 105 ? 2.758 -8.536 -1.906 1.00 94.56 105 ASP A C 1
ATOM 785 O O . ASP A 1 105 ? 2.951 -7.493 -1.269 1.00 94.56 105 ASP A O 1
ATOM 789 N N . TRP A 1 106 ? 1.557 -9.110 -1.961 1.00 95.75 106 TRP A N 1
ATOM 790 C CA . TRP A 1 106 ? 0.378 -8.558 -1.291 1.00 95.75 106 TRP A CA 1
ATOM 791 C C . TRP A 1 106 ? 0.596 -8.393 0.221 1.00 95.75 106 TRP A C 1
ATOM 793 O O . TRP A 1 106 ? 0.049 -7.479 0.837 1.00 95.75 106 TRP A O 1
ATOM 803 N N . VAL A 1 107 ? 1.443 -9.241 0.817 1.00 95.81 107 VAL A N 1
ATOM 804 C CA . VAL A 1 107 ? 1.837 -9.163 2.226 1.00 95.81 107 VAL A CA 1
ATOM 805 C C . VAL A 1 107 ? 2.635 -7.886 2.490 1.00 95.81 107 VAL A C 1
ATOM 807 O O . VAL A 1 107 ? 2.301 -7.154 3.425 1.00 95.81 107 VAL A O 1
ATOM 810 N N . ALA A 1 108 ? 3.637 -7.559 1.664 1.00 94.56 108 ALA A N 1
ATOM 811 C CA . ALA A 1 108 ? 4.375 -6.303 1.783 1.00 94.56 108 ALA A CA 1
ATOM 812 C C . ALA A 1 108 ? 3.458 -5.079 1.640 1.00 94.56 108 ALA A C 1
ATOM 814 O O . ALA A 1 108 ? 3.572 -4.152 2.446 1.00 94.56 108 ALA A O 1
ATOM 815 N N . VAL A 1 109 ? 2.530 -5.090 0.675 1.00 94.94 109 VAL A N 1
ATOM 816 C CA . VAL A 1 109 ? 1.540 -4.011 0.482 1.00 94.94 109 VAL A CA 1
ATOM 817 C C . VAL A 1 109 ? 0.647 -3.863 1.720 1.00 94.94 109 VAL A C 1
ATOM 819 O O . VAL A 1 109 ? 0.514 -2.765 2.265 1.00 94.94 109 VAL A O 1
ATOM 822 N N . LYS A 1 110 ? 0.116 -4.973 2.249 1.00 96.25 110 LYS A N 1
ATOM 823 C CA . LYS A 1 110 ? -0.690 -4.980 3.480 1.00 96.25 110 LYS A CA 1
ATOM 824 C C . LYS A 1 110 ? 0.072 -4.385 4.662 1.00 96.25 110 LYS A C 1
ATOM 826 O O . LYS A 1 110 ? -0.472 -3.562 5.399 1.00 96.25 110 LYS A O 1
ATOM 831 N N . TYR A 1 111 ? 1.326 -4.795 4.864 1.00 96.12 111 TYR A N 1
ATOM 832 C CA . TYR A 1 111 ? 2.153 -4.277 5.957 1.00 96.12 111 TYR A CA 1
ATOM 833 C C . TYR A 1 111 ? 2.470 -2.793 5.798 1.00 96.12 111 TYR A C 1
ATOM 835 O O . TYR A 1 111 ? 2.471 -2.071 6.795 1.00 96.12 111 TYR A O 1
ATOM 843 N N . TYR A 1 112 ? 2.714 -2.327 4.574 1.00 95.50 112 TYR A N 1
ATOM 844 C CA . TYR A 1 112 ? 2.911 -0.907 4.305 1.00 95.50 112 TYR A CA 1
ATOM 845 C C . TYR A 1 112 ? 1.700 -0.087 4.760 1.00 95.50 112 TYR A C 1
ATOM 847 O O . TYR A 1 112 ? 1.848 0.847 5.552 1.00 95.50 112 TYR A O 1
ATOM 855 N N . ILE A 1 113 ? 0.499 -0.499 4.355 1.00 96.19 113 ILE A N 1
ATOM 856 C CA . ILE A 1 113 ? -0.746 0.204 4.687 1.00 96.19 113 ILE A CA 1
ATOM 857 C C . ILE A 1 113 ? -1.021 0.152 6.185 1.00 96.19 113 ILE A C 1
ATOM 859 O O . ILE A 1 113 ? -1.278 1.184 6.803 1.00 96.19 113 ILE A O 1
ATOM 863 N N . HIS A 1 114 ? -0.869 -1.021 6.801 1.00 96.69 114 HIS A N 1
ATOM 864 C CA . HIS A 1 114 ? -0.994 -1.177 8.247 1.00 96.69 114 HIS A CA 1
ATOM 865 C C . HIS A 1 114 ? -0.057 -0.228 9.014 1.00 96.69 114 HIS A C 1
ATOM 867 O O . HIS A 1 114 ? -0.490 0.481 9.922 1.00 96.69 114 HIS A O 1
ATOM 873 N N . ASN A 1 115 ? 1.220 -0.146 8.625 1.00 96.38 115 ASN A N 1
ATOM 874 C CA . ASN A 1 115 ? 2.192 0.740 9.271 1.00 96.38 115 ASN A CA 1
ATOM 875 C C . ASN A 1 115 ? 1.846 2.222 9.084 1.00 96.38 115 ASN A C 1
ATOM 877 O O . ASN A 1 115 ? 2.052 3.033 9.996 1.00 96.38 115 ASN A O 1
ATOM 881 N N . ARG A 1 116 ? 1.303 2.582 7.919 1.00 96.38 116 ARG A N 1
ATOM 882 C CA . ARG A 1 116 ? 0.843 3.940 7.630 1.00 96.38 116 ARG A CA 1
ATOM 883 C C . ARG A 1 116 ? -0.346 4.325 8.510 1.00 96.38 116 ARG A C 1
ATOM 885 O O . ARG A 1 116 ? -0.308 5.393 9.116 1.00 96.38 116 ARG A O 1
ATOM 892 N N . ILE A 1 117 ? -1.318 3.425 8.676 1.00 96.88 117 ILE A N 1
ATOM 893 C CA . ILE A 1 117 ? -2.460 3.588 9.591 1.00 96.88 117 ILE A CA 1
ATOM 894 C C . ILE A 1 117 ? -1.979 3.745 11.034 1.00 96.88 117 ILE A C 1
ATOM 896 O O . ILE A 1 117 ? -2.370 4.694 11.709 1.00 96.88 117 ILE A O 1
ATOM 900 N N . LEU A 1 118 ? -1.092 2.865 11.515 1.00 96.50 118 LEU A N 1
ATOM 901 C CA . LEU A 1 118 ? -0.543 2.972 12.873 1.00 96.50 118 LEU A CA 1
ATOM 902 C C . LEU A 1 118 ? 0.135 4.325 13.109 1.00 96.50 118 LEU A C 1
ATOM 904 O O . LEU A 1 118 ? -0.035 4.934 14.163 1.00 96.50 118 LEU A O 1
ATOM 908 N N . THR A 1 119 ? 0.896 4.803 12.125 1.00 95.94 119 THR A N 1
ATOM 909 C CA . THR A 1 119 ? 1.565 6.106 12.200 1.00 95.94 119 THR A CA 1
ATOM 910 C C . THR A 1 119 ? 0.557 7.251 12.227 1.00 95.94 119 THR A C 1
ATOM 912 O O . THR A 1 119 ? 0.729 8.183 13.010 1.00 95.94 119 THR A O 1
ATOM 915 N N . LEU A 1 120 ? -0.493 7.179 11.406 1.00 94.19 120 LEU A N 1
ATOM 916 C CA . LEU A 1 120 ? -1.561 8.174 11.371 1.00 94.19 120 LEU A CA 1
ATOM 917 C C . LEU A 1 120 ? -2.298 8.241 12.713 1.00 94.19 120 LEU A C 1
ATOM 919 O O . LEU A 1 120 ? -2.388 9.317 13.296 1.00 94.19 120 LEU A O 1
ATOM 923 N N . LYS A 1 121 ? -2.712 7.093 13.262 1.00 94.25 121 LYS A N 1
ATOM 924 C CA . LYS A 1 121 ? -3.375 7.018 14.573 1.00 94.25 121 LYS A CA 1
ATOM 925 C C . LYS A 1 121 ? -2.517 7.640 15.676 1.00 94.25 121 LYS A C 1
ATOM 927 O O . LYS A 1 121 ? -2.979 8.528 16.378 1.00 94.25 121 LYS A O 1
ATOM 932 N N . ARG A 1 122 ? -1.229 7.280 15.764 1.00 95.75 122 ARG A N 1
ATOM 933 C CA . ARG A 1 122 ? -0.307 7.874 16.757 1.00 95.75 122 ARG A CA 1
ATOM 934 C C . ARG A 1 122 ? -0.184 9.396 16.648 1.00 95.75 122 ARG A C 1
ATOM 936 O O . ARG A 1 122 ? 0.060 10.040 17.660 1.00 95.75 122 ARG A O 1
ATOM 943 N N . LYS A 1 123 ? -0.296 9.962 15.442 1.00 93.56 123 LYS A N 1
ATOM 944 C CA . LYS A 1 123 ? -0.274 11.419 15.239 1.00 93.56 123 LYS A CA 1
ATOM 945 C C . LYS A 1 123 ? -1.569 12.093 15.692 1.00 93.56 123 LYS A C 1
ATOM 947 O O . LYS A 1 123 ? -1.501 13.229 16.127 1.00 93.56 123 LYS A O 1
ATOM 952 N N . MET A 1 124 ? -2.708 11.410 15.590 1.00 90.12 124 MET A N 1
ATOM 953 C CA . MET A 1 124 ? -4.012 11.928 16.026 1.00 90.12 124 MET A CA 1
ATOM 954 C C . MET A 1 124 ? -4.198 11.892 17.548 1.00 90.12 124 MET A C 1
ATOM 956 O O . MET A 1 124 ? -5.031 12.614 18.076 1.00 90.12 124 MET A O 1
ATOM 960 N N . ASN A 1 125 ? -3.460 11.029 18.250 1.00 87.56 125 ASN A N 1
ATOM 961 C CA . ASN A 1 125 ? -3.510 10.891 19.709 1.00 87.56 125 ASN A CA 1
ATOM 962 C C . ASN A 1 125 ? -2.454 11.749 20.441 1.00 87.56 125 ASN A C 1
ATOM 964 O O . ASN A 1 125 ? -2.117 11.445 21.584 1.00 87.56 125 ASN A O 1
ATOM 968 N N . LYS A 1 126 ? -1.898 12.758 19.769 1.00 67.00 126 LYS A N 1
ATOM 969 C CA . LYS A 1 126 ? -0.934 13.725 20.305 1.00 67.00 126 LYS A CA 1
ATOM 970 C C . LYS A 1 126 ? -1.590 15.088 20.408 1.00 67.00 126 LYS A C 1
ATOM 972 O O . LYS A 1 126 ? -1.269 15.783 21.390 1.00 67.00 126 LYS A O 1
#

pLDDT: mean 72.19, std 23.55, range [33.41, 97.25]

Foldseek 3Di:
DDDDDDDDDDDDDDDDDDDDDDDDDDDDDDDDDDDDDDDDDDDDDDDDDDDDDDVPPPDPDDQDPLNVVLLCVQCVVCLVVLHQDDLVSLVVSCVVRVVRCVPDHSVNSRVVSNVSNVVVVVVVVD

Sequence (126 aa):
TLYSASLDNMEGTSASTTLDNMEGTSASTTLDNMEGTSASTTLDRKNISNTAPRKAGKARCKWTDDEVKAVERHLLHFITSCKVPDKKECDSCIQAELAALKGRDWVAVKYYIHNRILTLKRKMNK

Secondary structure (DSSP, 8-state):
-------------------------------------------------------------PPPHHHHHHHHHHHHHHHHTT-PPPHHHHHHHHHHTHHHHTT--HHHHHHHHHHHHHHHHHHHT-

Organism: NCBI:txid704102